Protein AF-A0A7C5SS25-F1 (afdb_monomer_lite)

Structure (mmCIF, N/CA/C/O backbone):
data_AF-A0A7C5SS25-F1
#
_entry.id   AF-A0A7C5SS25-F1
#
loop_
_atom_site.group_PDB
_atom_site.id
_atom_site.type_symbol
_atom_site.label_atom_id
_atom_site.label_alt_id
_atom_site.label_comp_id
_atom_site.label_asym_id
_atom_site.label_entity_id
_atom_site.label_seq_id
_atom_site.pdbx_PDB_ins_code
_atom_site.Cartn_x
_atom_site.Cartn_y
_atom_site.Cartn_z
_atom_site.occupancy
_atom_site.B_iso_or_equiv
_atom_site.auth_seq_id
_atom_site.auth_comp_id
_atom_site.auth_asym_id
_atom_site.auth_atom_id
_atom_site.pdbx_PDB_model_num
ATOM 1 N N . VAL A 1 1 ? 22.423 11.053 -10.260 1.00 71.62 1 VAL A N 1
ATOM 2 C CA . VAL A 1 1 ? 22.858 9.798 -9.597 1.00 71.62 1 VAL A CA 1
ATOM 3 C C . VAL A 1 1 ? 21.677 8.842 -9.600 1.00 71.62 1 VAL A C 1
ATOM 5 O O . VAL A 1 1 ? 20.583 9.298 -9.302 1.00 71.62 1 VAL A O 1
ATOM 8 N N . GLY A 1 2 ? 21.877 7.576 -9.975 1.00 90.50 2 GLY A N 1
ATOM 9 C CA . GLY A 1 2 ? 20.831 6.545 -10.040 1.00 90.50 2 GLY A CA 1
ATOM 10 C C . GLY A 1 2 ? 21.322 5.213 -9.467 1.00 90.50 2 GLY A C 1
ATOM 11 O O . GLY A 1 2 ? 22.498 5.094 -9.11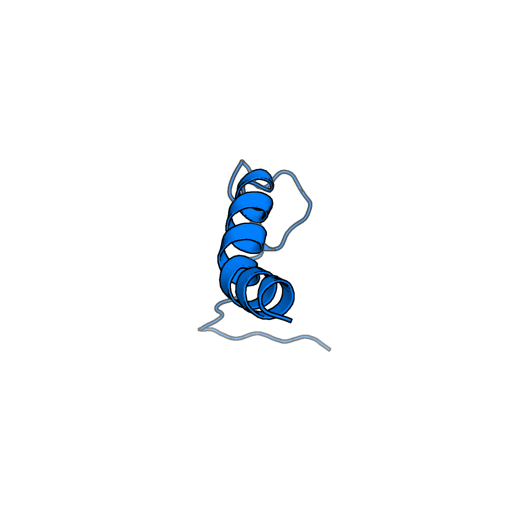9 1.00 90.50 2 GLY A O 1
ATOM 12 N N . ARG A 1 3 ? 20.426 4.225 -9.349 1.00 94.81 3 ARG A N 1
ATOM 13 C CA . ARG A 1 3 ? 20.741 2.870 -8.862 1.00 94.81 3 ARG A CA 1
ATOM 14 C C . ARG A 1 3 ? 20.393 1.836 -9.929 1.00 94.81 3 ARG A C 1
ATOM 16 O O . ARG A 1 3 ? 19.362 1.958 -10.577 1.00 94.81 3 ARG A O 1
ATOM 23 N N . LYS A 1 4 ? 21.246 0.825 -10.085 1.00 93.81 4 LYS A N 1
ATOM 24 C CA . LYS A 1 4 ? 21.015 -0.343 -10.941 1.00 93.81 4 LYS A CA 1
ATOM 25 C C . LYS A 1 4 ? 21.530 -1.587 -10.223 1.00 93.81 4 LYS A C 1
ATOM 27 O O . LYS A 1 4 ? 22.528 -1.510 -9.510 1.00 93.81 4 LYS A O 1
ATOM 32 N N . SER A 1 5 ? 20.833 -2.696 -10.415 1.00 95.94 5 SER A N 1
ATOM 33 C CA . SER A 1 5 ? 21.223 -4.035 -9.980 1.00 95.94 5 SER A CA 1
ATOM 34 C C . SER A 1 5 ? 20.920 -4.999 -11.121 1.00 95.94 5 SER A C 1
ATOM 36 O O . SER A 1 5 ? 19.951 -4.772 -11.847 1.00 95.94 5 SER A O 1
ATOM 38 N N . GLU A 1 6 ? 21.732 -6.040 -11.289 1.00 94.75 6 GLU A N 1
ATOM 39 C CA . GLU A 1 6 ? 21.387 -7.158 -12.181 1.00 94.75 6 GLU A CA 1
ATOM 40 C C . GLU A 1 6 ? 20.242 -7.988 -11.580 1.00 94.75 6 GLU A C 1
ATOM 42 O O . GLU A 1 6 ? 19.333 -8.383 -12.300 1.00 94.75 6 GLU A O 1
ATOM 47 N N . ASP A 1 7 ? 20.194 -8.095 -10.248 1.00 95.81 7 ASP A N 1
ATOM 48 C CA . ASP A 1 7 ? 19.137 -8.776 -9.491 1.00 95.81 7 ASP A CA 1
ATOM 49 C C . ASP A 1 7 ? 18.138 -7.769 -8.892 1.00 95.81 7 ASP A C 1
ATOM 51 O O . ASP A 1 7 ? 17.944 -7.678 -7.677 1.00 95.81 7 ASP A O 1
ATOM 55 N N . SER A 1 8 ? 17.571 -6.899 -9.727 1.00 95.62 8 SER A N 1
ATOM 56 C CA . SER A 1 8 ? 16.591 -5.906 -9.271 1.00 95.62 8 SER A CA 1
ATOM 57 C C . SER A 1 8 ? 15.222 -6.543 -9.015 1.00 95.62 8 SER A C 1
ATOM 59 O O . SER A 1 8 ? 14.687 -7.224 -9.881 1.00 95.62 8 SER A O 1
ATOM 61 N N . LEU A 1 9 ? 14.615 -6.252 -7.859 1.00 95.44 9 LEU A N 1
ATOM 62 C CA . LEU A 1 9 ? 13.199 -6.555 -7.584 1.00 95.44 9 LEU A CA 1
ATOM 63 C C . LEU A 1 9 ? 12.255 -5.403 -7.964 1.00 95.44 9 LEU A C 1
ATOM 65 O O . LEU A 1 9 ? 11.051 -5.493 -7.748 1.00 95.44 9 LEU A O 1
ATOM 69 N N . PHE A 1 10 ? 12.800 -4.291 -8.460 1.00 93.25 10 PHE A N 1
ATOM 70 C CA . PHE A 1 10 ? 11.996 -3.198 -8.993 1.00 93.25 10 PHE A CA 1
ATOM 71 C C . PHE A 1 10 ? 11.437 -3.588 -10.362 1.00 93.25 10 PHE A C 1
ATOM 73 O O . PHE A 1 10 ? 12.209 -3.974 -11.240 1.00 93.25 10 PHE A O 1
ATOM 80 N N . ASP A 1 11 ? 10.128 -3.420 -10.526 1.00 89.56 11 ASP A N 1
ATOM 81 C CA . ASP A 1 11 ? 9.405 -3.602 -11.780 1.00 89.56 11 ASP A CA 1
ATO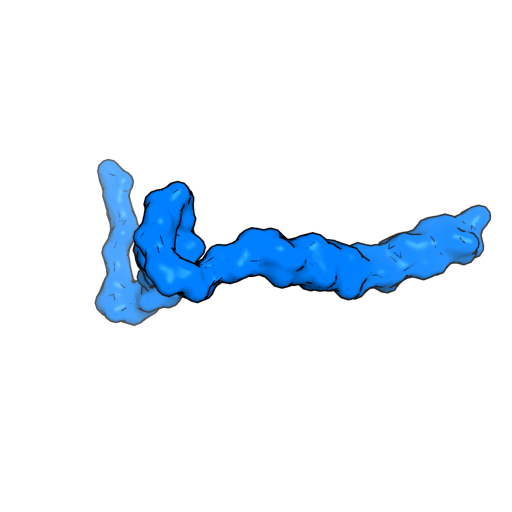M 82 C C . ASP A 1 11 ? 8.693 -2.288 -12.136 1.00 89.56 11 ASP A C 1
ATOM 84 O O . ASP A 1 11 ? 7.846 -1.797 -11.384 1.00 89.56 11 ASP A O 1
ATOM 88 N N . GLU A 1 12 ? 9.073 -1.696 -13.266 1.00 88.69 12 GLU A N 1
ATOM 89 C CA . GLU A 1 12 ? 8.524 -0.424 -13.740 1.00 88.69 12 GLU A CA 1
ATOM 90 C C . GLU A 1 12 ? 7.053 -0.549 -14.149 1.00 88.69 12 GLU A C 1
ATOM 92 O O . GLU A 1 12 ? 6.291 0.390 -13.930 1.00 88.69 12 GLU A O 1
ATOM 97 N N . ALA A 1 13 ? 6.629 -1.711 -14.659 1.00 85.31 13 ALA A N 1
ATOM 98 C CA . ALA A 1 13 ? 5.242 -1.936 -15.058 1.00 85.31 13 ALA A CA 1
ATOM 99 C C . ALA A 1 13 ? 4.292 -1.944 -13.851 1.00 85.31 13 ALA A C 1
ATOM 101 O O . ALA A 1 13 ? 3.148 -1.535 -13.974 1.00 85.31 13 ALA A O 1
ATOM 102 N N . ILE A 1 14 ? 4.777 -2.354 -12.674 1.00 84.31 14 ILE A N 1
ATOM 103 C CA . ILE A 1 14 ? 3.999 -2.334 -11.424 1.00 84.31 14 ILE A CA 1
ATOM 104 C C . ILE A 1 14 ? 4.038 -0.947 -10.764 1.00 84.31 14 ILE A C 1
ATOM 106 O O . ILE A 1 14 ? 3.097 -0.544 -10.084 1.00 84.31 14 ILE A O 1
ATOM 110 N N . ALA A 1 15 ? 5.152 -0.225 -10.901 1.00 87.88 15 ALA A N 1
ATOM 111 C CA . ALA A 1 15 ? 5.384 1.038 -10.200 1.00 87.88 15 ALA A CA 1
ATOM 112 C C . ALA A 1 15 ? 4.919 2.288 -10.971 1.00 87.88 15 ALA A C 1
ATOM 114 O O . ALA A 1 15 ? 4.960 3.389 -10.413 1.00 87.88 15 ALA A O 1
ATOM 115 N N . THR A 1 16 ? 4.544 2.146 -12.244 1.00 84.38 16 THR A N 1
ATOM 116 C CA . THR A 1 16 ? 4.122 3.263 -13.095 1.00 84.38 16 THR A CA 1
ATOM 117 C C . THR A 1 16 ? 2.707 3.755 -12.766 1.00 84.38 16 THR A C 1
ATOM 119 O O . THR A 1 16 ? 1.898 3.047 -12.176 1.00 84.38 16 THR A O 1
ATOM 122 N N . PHE A 1 17 ? 2.420 5.002 -13.148 1.00 79.44 17 PHE A N 1
ATOM 123 C CA . PHE A 1 17 ? 1.076 5.598 -13.112 1.00 79.44 17 PHE A CA 1
ATOM 124 C C . PHE A 1 17 ? 0.397 5.611 -14.492 1.00 79.44 17 PHE A C 1
ATOM 126 O O . PHE A 1 17 ? -0.709 6.136 -14.627 1.00 79.44 17 PHE A O 1
ATOM 133 N N . GLU A 1 18 ? 1.082 5.118 -15.524 1.00 75.75 18 GLU A N 1
ATOM 134 C CA . GLU A 1 18 ? 0.537 5.002 -16.879 1.00 75.75 18 GLU A CA 1
ATOM 135 C C . GLU A 1 18 ? -0.366 3.761 -17.005 1.00 75.75 18 GLU A C 1
ATOM 137 O O . GLU A 1 18 ? -0.458 2.972 -16.068 1.00 75.75 18 GLU A O 1
ATOM 142 N N . ASP A 1 19 ? -1.050 3.598 -18.144 1.00 65.25 19 ASP A N 1
ATOM 143 C CA . ASP A 1 19 ? -1.864 2.406 -18.428 1.00 65.25 19 ASP A CA 1
ATOM 144 C C . ASP A 1 19 ? -0.956 1.166 -18.479 1.00 65.25 19 ASP A C 1
ATOM 146 O O 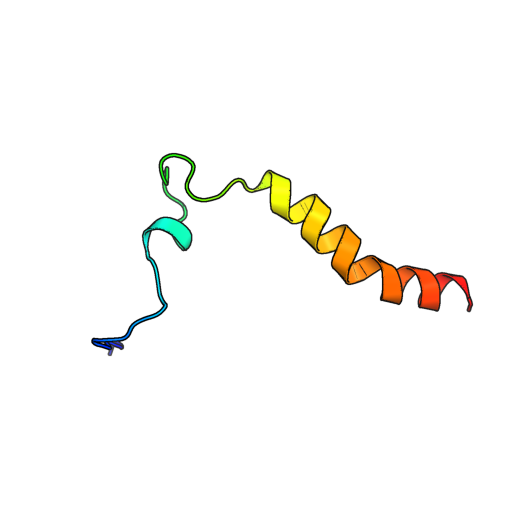. ASP A 1 19 ? -0.323 0.860 -19.490 1.00 65.25 19 ASP A O 1
ATOM 150 N N . ASP A 1 20 ? -0.852 0.486 -17.341 1.00 64.88 20 ASP A N 1
ATOM 151 C CA . ASP A 1 20 ? -0.021 -0.692 -17.107 1.00 64.88 20 ASP A CA 1
ATOM 152 C C . ASP A 1 20 ? -0.601 -1.968 -17.750 1.00 64.88 20 ASP A C 1
ATOM 154 O O . ASP A 1 20 ? -0.113 -3.076 -17.509 1.00 64.88 20 ASP A O 1
ATOM 158 N N . GLY A 1 21 ? -1.661 -1.833 -18.559 1.00 63.31 21 GLY A N 1
ATOM 159 C CA . GLY A 1 21 ? -2.348 -2.950 -19.197 1.00 63.31 21 GLY A CA 1
ATOM 160 C C . GLY A 1 21 ? -3.083 -3.858 -18.207 1.00 63.31 21 GLY A C 1
ATOM 161 O O . GLY A 1 21 ? -3.403 -4.997 -18.554 1.00 63.31 21 GLY A O 1
ATOM 162 N N . GLY A 1 22 ? -3.349 -3.379 -16.987 1.00 66.38 22 GLY A N 1
ATOM 163 C CA . GLY A 1 22 ? -3.983 -4.142 -15.914 1.00 66.38 22 GLY A CA 1
ATOM 164 C C . GLY A 1 22 ? -3.003 -4.935 -15.049 1.00 66.38 22 GLY A C 1
ATOM 165 O O . GLY A 1 22 ? -3.410 -5.927 -14.440 1.00 66.38 22 GLY A O 1
ATOM 166 N N . ALA A 1 23 ? -1.726 -4.542 -14.993 1.00 71.12 23 ALA A N 1
ATOM 167 C CA . ALA A 1 23 ? -0.739 -5.161 -14.105 1.00 71.12 23 ALA A CA 1
ATOM 168 C C . ALA A 1 23 ? -1.066 -4.932 -12.613 1.00 71.12 23 ALA A C 1
ATOM 170 O O . ALA A 1 23 ? -0.722 -5.770 -11.773 1.00 71.12 23 ALA A O 1
ATOM 171 N N . TYR A 1 24 ? -1.778 -3.849 -12.283 1.00 70.75 24 TYR A N 1
ATOM 172 C CA . TYR A 1 24 ? -2.216 -3.516 -10.933 1.00 70.75 24 TYR A CA 1
ATOM 173 C C . TYR A 1 24 ? -3.684 -3.036 -10.881 1.00 70.75 24 TYR A C 1
ATOM 175 O O . TYR A 1 24 ? -4.032 -1.965 -11.374 1.00 70.75 24 TYR A O 1
ATOM 183 N N . ASP A 1 25 ? -4.573 -3.791 -10.211 1.00 80.69 25 ASP A N 1
ATOM 184 C CA . ASP A 1 25 ? -5.940 -3.324 -9.907 1.00 80.69 25 ASP A CA 1
ATOM 185 C C . ASP A 1 25 ? -5.949 -2.518 -8.597 1.00 80.69 25 ASP A C 1
ATOM 187 O O . ASP A 1 25 ? -5.927 -3.061 -7.489 1.00 80.69 25 ASP A O 1
ATOM 191 N N . HIS A 1 26 ? -6.053 -1.191 -8.711 1.00 81.38 26 HIS A N 1
ATOM 192 C CA . HIS A 1 26 ? -6.152 -0.281 -7.565 1.00 81.38 26 HIS A CA 1
ATOM 193 C C . HIS A 1 26 ? -7.294 -0.621 -6.589 1.00 81.38 26 HIS A C 1
ATOM 195 O O . HIS A 1 26 ? -7.218 -0.261 -5.410 1.00 81.38 26 HIS A O 1
ATOM 201 N N . ARG A 1 27 ? -8.360 -1.298 -7.038 1.00 86.25 27 ARG A N 1
ATOM 202 C CA . ARG A 1 27 ? -9.499 -1.661 -6.178 1.00 86.25 27 ARG A CA 1
ATOM 203 C C . ARG A 1 27 ? -9.115 -2.705 -5.133 1.00 86.25 27 ARG A C 1
ATOM 205 O O . ARG A 1 27 ? -9.692 -2.703 -4.044 1.00 86.25 27 ARG A O 1
ATOM 212 N N . ASP A 1 28 ? -8.110 -3.534 -5.409 1.00 88.69 28 ASP A N 1
ATOM 213 C CA . ASP A 1 28 ? -7.628 -4.549 -4.467 1.00 88.69 28 ASP A CA 1
ATOM 214 C C . ASP A 1 28 ? -6.982 -3.919 -3.220 1.00 88.69 28 ASP A C 1
ATOM 216 O O . ASP A 1 28 ? -7.002 -4.501 -2.126 1.00 88.69 28 ASP A O 1
ATOM 220 N N . ALA A 1 29 ? -6.479 -2.685 -3.340 1.00 91.88 29 ALA A N 1
ATOM 221 C CA . ALA A 1 29 ? -5.869 -1.956 -2.232 1.00 91.88 29 ALA A CA 1
ATOM 222 C C . ALA A 1 29 ? -6.848 -1.721 -1.069 1.00 91.88 29 ALA A C 1
ATOM 224 O O . ALA A 1 29 ? -6.450 -1.795 0.095 1.00 91.88 29 ALA A O 1
ATOM 225 N N . ASP A 1 30 ? -8.133 -1.487 -1.353 1.00 94.88 30 ASP A N 1
ATOM 226 C CA . ASP A 1 30 ? -9.149 -1.245 -0.322 1.00 94.88 30 ASP A CA 1
ATOM 227 C C . ASP A 1 30 ? -9.321 -2.465 0.601 1.00 94.88 30 ASP A C 1
ATOM 229 O O . ASP A 1 30 ? -9.286 -2.342 1.832 1.00 94.88 30 ASP A O 1
ATOM 233 N N . GLY A 1 31 ? -9.424 -3.662 0.017 1.00 94.94 31 GLY A N 1
ATOM 234 C CA . GLY A 1 31 ? -9.498 -4.917 0.766 1.00 94.94 31 GLY A CA 1
ATOM 235 C C . GLY A 1 31 ? -8.230 -5.174 1.579 1.00 94.94 31 GLY A C 1
ATOM 236 O O . GLY A 1 31 ? -8.306 -5.481 2.774 1.00 94.94 31 GLY A O 1
ATOM 237 N N . PHE A 1 32 ? -7.061 -4.974 0.963 1.00 96.12 32 PHE A N 1
ATOM 238 C CA . PHE A 1 32 ? -5.765 -5.145 1.619 1.00 96.12 32 PHE A CA 1
ATOM 239 C C . PHE A 1 32 ? -5.604 -4.226 2.839 1.00 96.12 32 PHE A C 1
ATOM 241 O O . PHE A 1 3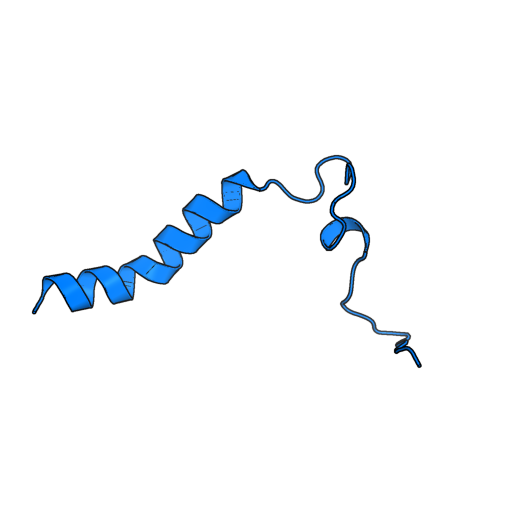2 ? -5.232 -4.688 3.923 1.00 96.12 32 PHE A O 1
ATOM 248 N N . ILE A 1 33 ? -5.928 -2.938 2.699 1.00 97.25 33 ILE A N 1
ATOM 249 C CA . ILE A 1 33 ? -5.842 -1.956 3.788 1.00 97.25 33 ILE A CA 1
ATOM 250 C C . ILE A 1 33 ? -6.792 -2.344 4.925 1.00 97.25 33 ILE A C 1
ATOM 252 O O . ILE A 1 33 ? -6.384 -2.375 6.090 1.00 97.25 33 ILE A O 1
ATOM 256 N N . LYS A 1 34 ? -8.047 -2.691 4.609 1.00 96.75 34 LYS A N 1
ATOM 257 C CA . LYS A 1 34 ? -9.050 -3.088 5.610 1.00 96.75 34 LYS A CA 1
ATOM 258 C C . LYS A 1 34 ? -8.630 -4.331 6.389 1.00 96.75 34 LYS A C 1
ATOM 260 O O . LYS A 1 34 ? -8.773 -4.345 7.614 1.00 96.75 34 LYS A O 1
ATOM 265 N N . LEU A 1 35 ? -8.094 -5.344 5.706 1.00 97.69 35 LEU A N 1
ATOM 266 C CA . LEU A 1 35 ? -7.645 -6.583 6.338 1.00 97.69 35 LEU A CA 1
ATOM 267 C C . LEU A 1 35 ? -6.454 -6.337 7.271 1.00 97.69 35 LEU A C 1
ATOM 269 O O . LEU A 1 35 ? -6.480 -6.754 8.429 1.00 97.69 35 LEU A O 1
ATOM 273 N N . ASN A 1 36 ? -5.445 -5.593 6.815 1.00 97.75 36 ASN A N 1
ATOM 274 C CA . ASN A 1 36 ? -4.274 -5.276 7.635 1.00 97.75 36 ASN A CA 1
ATOM 275 C C . ASN A 1 36 ? -4.625 -4.391 8.845 1.00 97.75 36 ASN A C 1
ATOM 277 O O . ASN A 1 36 ? -4.066 -4.557 9.934 1.00 97.75 36 ASN A O 1
ATOM 281 N N . ALA A 1 37 ? -5.592 -3.484 8.688 1.00 97.75 37 ALA A N 1
ATOM 282 C CA . ALA A 1 37 ? -6.067 -2.619 9.763 1.00 97.75 37 ALA A CA 1
ATOM 283 C C . ALA A 1 37 ? -6.984 -3.332 10.774 1.00 97.75 37 ALA A C 1
ATOM 285 O O . ALA A 1 37 ? -7.191 -2.813 11.875 1.00 97.75 37 ALA A O 1
ATOM 286 N N . LEU A 1 38 ? -7.529 -4.510 10.443 1.00 97.62 38 LEU A N 1
ATOM 287 C CA . LEU A 1 38 ? -8.541 -5.199 11.251 1.00 97.62 38 LEU A CA 1
ATOM 288 C C . LEU A 1 38 ? -8.103 -5.374 12.711 1.00 97.62 38 LEU A C 1
ATOM 290 O O . LEU A 1 38 ? -8.846 -5.015 13.626 1.00 97.62 38 LEU A O 1
ATOM 294 N N . ARG A 1 39 ? -6.870 -5.844 12.944 1.00 96.94 39 ARG A N 1
ATOM 295 C CA . ARG A 1 39 ? -6.345 -6.068 14.303 1.00 96.94 39 ARG A CA 1
ATOM 296 C C . ARG A 1 39 ? -6.299 -4.787 15.141 1.00 96.94 39 ARG A C 1
ATOM 298 O O . ARG A 1 39 ? -6.597 -4.821 16.334 1.00 96.94 39 ARG A O 1
ATOM 305 N N . LEU A 1 40 ? -5.950 -3.662 14.513 1.00 97.50 40 LEU A N 1
ATOM 306 C CA . LEU A 1 40 ? -5.843 -2.360 15.172 1.00 97.50 40 LEU A CA 1
ATOM 307 C C . LEU A 1 40 ? -7.234 -1.827 15.513 1.00 97.50 40 LEU A C 1
ATOM 309 O O . LEU A 1 40 ? -7.460 -1.380 16.635 1.00 97.50 40 LEU A O 1
ATOM 313 N N . ARG A 1 41 ? -8.191 -1.958 14.585 1.00 96.75 41 ARG A N 1
ATOM 314 C CA . ARG A 1 41 ? -9.596 -1.592 14.814 1.00 96.75 41 ARG A CA 1
ATOM 315 C C . ARG A 1 41 ? -10.203 -2.389 15.964 1.00 96.75 41 ARG A C 1
ATOM 317 O O . ARG A 1 41 ? -10.784 -1.797 16.862 1.00 96.75 41 ARG A O 1
ATOM 324 N N . MET A 1 42 ? -9.999 -3.707 15.991 1.00 96.75 42 MET A N 1
ATOM 325 C CA . MET A 1 42 ? -10.476 -4.559 17.087 1.00 96.75 42 MET A CA 1
ATOM 326 C C . MET A 1 42 ? -9.871 -4.167 18.439 1.00 96.75 42 MET A C 1
ATOM 328 O O . MET A 1 42 ? -10.553 -4.226 19.457 1.00 96.75 42 MET A O 1
ATOM 332 N N . GLN A 1 43 ? -8.589 -3.792 18.473 1.00 97.06 43 GLN A N 1
ATOM 333 C CA . GLN A 1 43 ? -7.948 -3.322 19.701 1.00 97.06 43 GLN A CA 1
ATOM 334 C C . GLN A 1 43 ? -8.507 -1.969 20.153 1.00 97.06 43 GLN A C 1
ATOM 336 O O . GLN A 1 43 ? -8.731 -1.790 21.346 1.00 97.06 43 GLN A O 1
ATOM 341 N N . ALA A 1 44 ? -8.752 -1.047 19.221 1.00 96.75 44 ALA A N 1
ATOM 342 C CA . ALA A 1 44 ? -9.351 0.249 19.516 1.00 96.75 44 ALA A CA 1
ATOM 343 C C . ALA A 1 44 ? -10.787 0.113 20.044 1.00 96.75 44 ALA A C 1
ATOM 345 O O . ALA A 1 44 ? -11.128 0.782 21.006 1.00 96.75 44 ALA A O 1
ATOM 346 N N . SER A 1 45 ? -11.596 -0.793 19.483 1.00 94.19 45 SER A N 1
ATOM 347 C CA . SER A 1 45 ? -12.975 -1.045 19.933 1.00 94.19 45 SER A CA 1
ATOM 348 C C . SER A 1 45 ? -13.093 -1.717 21.305 1.00 94.19 45 SER A C 1
ATOM 350 O O . SER A 1 45 ? -14.188 -1.782 21.849 1.00 94.19 45 SER A O 1
ATOM 352 N N . ARG A 1 46 ? -12.001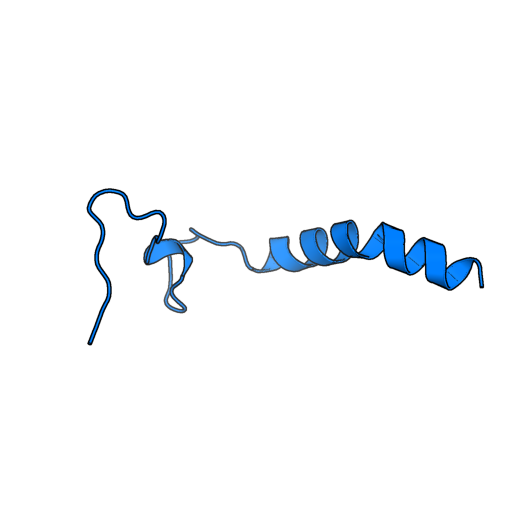 -2.277 21.840 1.00 92.00 46 ARG A N 1
A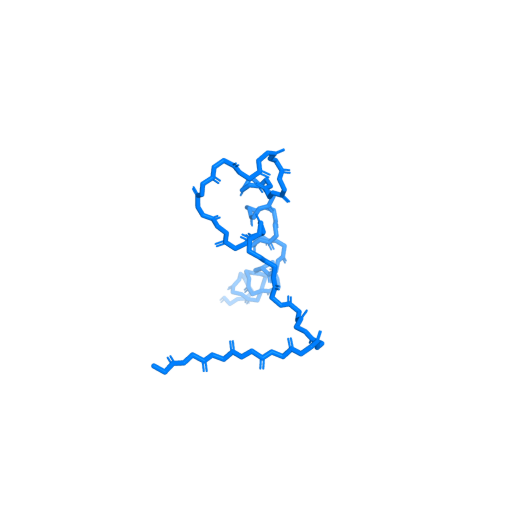TOM 353 C CA . ARG A 1 46 ? -11.952 -2.869 23.189 1.00 92.00 46 ARG A CA 1
ATOM 354 C C . ARG A 1 46 ? -11.566 -1.861 24.280 1.00 92.00 46 ARG A C 1
ATOM 356 O O . ARG A 1 46 ? -11.507 -2.254 25.442 1.00 92.00 46 ARG A O 1
ATOM 363 N N . ARG A 1 47 ? -11.226 -0.628 23.902 1.00 70.19 47 ARG A N 1
ATOM 364 C CA . ARG A 1 47 ? -10.988 0.493 24.817 1.00 70.19 47 ARG A CA 1
ATOM 365 C C . ARG A 1 47 ? -12.272 1.285 24.990 1.00 70.19 47 ARG A C 1
ATOM 367 O O . ARG A 1 47 ? -12.451 1.806 26.107 1.00 70.19 47 ARG A O 1
#

Sequence (47 aa):
VGRKSEDSLFDEAIATFEDDGGAYDHRDADGFIKLNALRLRMQASRR

pLDDT: mean 88.01, std 10.63, range [63.31, 97.75]

Foldseek 3Di:
DDDDDPPDPDDCLAVDPPPSVPPDDPVVVVVVVCVVCVVVVVVVVVD

Radius of gyration: 17.11 Å; chains: 1; bounding box: 36×19×44 Å

Secondary structure (DSSP, 8-state):
-----TT----HHHH-SS--TTS--TTHHHHHHHHHHHHHHHHHTT-